Protein AF-A0A8T5NMD6-F1 (afdb_monomer_lite)

Radius of gyration: 15.09 Å; chains: 1; bounding box: 34×35×38 Å

pLDDT: mean 88.77, std 10.48, range [49.81, 98.25]

Structure (mmCIF, N/CA/C/O backbone):
data_AF-A0A8T5NMD6-F1
#
_entry.id   AF-A0A8T5NMD6-F1
#
loop_
_atom_site.group_PDB
_atom_site.id
_atom_site.type_symbol
_atom_site.label_atom_id
_atom_site.label_alt_id
_atom_site.label_comp_id
_atom_site.label_asym_id
_atom_site.label_entity_id
_atom_site.label_seq_id
_atom_site.pdbx_PDB_ins_code
_atom_site.Cartn_x
_atom_site.Cartn_y
_atom_site.Cartn_z
_atom_site.occupancy
_atom_site.B_iso_or_equiv
_atom_site.auth_seq_id
_atom_site.auth_comp_id
_atom_site.auth_asym_id
_atom_site.auth_atom_id
_atom_site.pdbx_PDB_model_num
ATOM 1 N N . MET A 1 1 ? -8.397 -1.470 18.461 1.00 87.75 1 MET A N 1
ATOM 2 C CA . MET A 1 1 ? -7.948 -0.294 17.699 1.00 87.75 1 MET A CA 1
ATOM 3 C C . MET A 1 1 ? -8.667 -0.255 16.363 1.00 87.75 1 MET A C 1
ATOM 5 O O . MET A 1 1 ? -8.561 -1.197 15.579 1.00 87.75 1 MET A O 1
ATOM 9 N N . LYS A 1 2 ? -9.424 0.808 16.130 1.00 90.19 2 LYS A N 1
ATOM 10 C CA . LYS A 1 2 ? -10.165 1.094 14.914 1.00 90.19 2 LYS A CA 1
ATOM 11 C C . LYS A 1 2 ? -9.538 2.310 14.249 1.00 90.19 2 LYS A C 1
ATOM 13 O O . LYS A 1 2 ? -9.517 3.383 14.838 1.00 90.19 2 LYS A O 1
ATOM 18 N N . ILE A 1 3 ? -9.027 2.136 13.037 1.00 91.00 3 ILE A N 1
ATOM 19 C CA . ILE A 1 3 ? -8.327 3.182 12.291 1.00 91.00 3 ILE A CA 1
ATOM 20 C C . ILE A 1 3 ? -9.140 3.554 11.064 1.00 91.00 3 ILE A C 1
ATOM 22 O O . ILE A 1 3 ? -9.528 2.681 10.287 1.00 91.00 3 ILE A O 1
ATOM 26 N N . LYS A 1 4 ? -9.366 4.850 10.844 1.00 91.06 4 LYS A N 1
ATOM 27 C CA . LYS A 1 4 ? -9.877 5.323 9.561 1.00 91.06 4 LYS A CA 1
ATOM 28 C C . LYS A 1 4 ? -8.719 5.612 8.618 1.00 91.06 4 LYS A C 1
ATOM 30 O O . LYS A 1 4 ? -7.914 6.495 8.887 1.00 91.06 4 LYS A O 1
ATOM 35 N N . LEU A 1 5 ? -8.677 4.892 7.500 1.00 91.06 5 LEU A N 1
ATOM 36 C CA . LEU A 1 5 ? -7.735 5.166 6.424 1.00 91.06 5 LEU A CA 1
ATOM 37 C C . LEU A 1 5 ? -8.366 6.088 5.376 1.00 91.06 5 LEU A C 1
ATOM 39 O O . LEU A 1 5 ? -9.483 5.844 4.900 1.00 91.06 5 LEU A O 1
ATOM 43 N N . ILE A 1 6 ? -7.632 7.130 5.016 1.00 88.44 6 ILE A N 1
ATOM 44 C CA . ILE A 1 6 ? -7.958 8.080 3.961 1.00 88.44 6 ILE A CA 1
ATOM 45 C C . ILE A 1 6 ? -6.794 8.073 2.965 1.00 88.44 6 ILE A C 1
ATOM 47 O O . ILE A 1 6 ? -5.637 8.081 3.375 1.00 88.44 6 ILE A O 1
ATOM 51 N N . VAL A 1 7 ? -7.092 7.990 1.671 1.00 88.62 7 VAL A N 1
ATOM 52 C CA . VAL A 1 7 ? -6.093 7.748 0.620 1.00 88.62 7 VAL A CA 1
ATOM 53 C C . VAL A 1 7 ? -6.251 8.751 -0.510 1.00 88.62 7 VAL A C 1
ATOM 55 O O . VAL A 1 7 ? -7.371 9.067 -0.902 1.00 88.62 7 VAL A O 1
ATOM 58 N N . GLU A 1 8 ? -5.133 9.232 -1.036 1.00 84.25 8 GLU A N 1
ATOM 59 C CA . GLU A 1 8 ? -5.109 10.163 -2.166 1.00 84.25 8 GLU A CA 1
ATOM 60 C C . GLU A 1 8 ? -5.523 9.514 -3.489 1.00 84.25 8 GLU A C 1
ATOM 62 O O . GLU A 1 8 ? -6.216 10.133 -4.283 1.00 84.25 8 GLU A O 1
ATOM 67 N N . ASP A 1 9 ? -5.134 8.258 -3.732 1.00 81.88 9 ASP A N 1
ATOM 68 C CA . ASP A 1 9 ? -5.386 7.610 -5.019 1.00 81.88 9 ASP A CA 1
ATOM 69 C C . ASP A 1 9 ? -6.767 6.944 -5.090 1.00 81.88 9 ASP A C 1
ATOM 71 O O . ASP A 1 9 ? -7.152 6.182 -4.194 1.00 81.88 9 ASP A O 1
ATOM 75 N N . LEU A 1 10 ? -7.496 7.164 -6.191 1.00 81.44 10 LEU A N 1
ATOM 76 C CA . LEU A 1 10 ? -8.812 6.568 -6.458 1.00 81.44 10 LEU A CA 1
ATOM 77 C C . LEU A 1 10 ? -8.816 5.041 -6.303 1.00 81.44 10 LEU A C 1
ATOM 79 O O . LEU A 1 10 ? -9.747 4.476 -5.723 1.00 81.44 10 LEU A O 1
ATOM 83 N N . TYR A 1 11 ? -7.770 4.372 -6.789 1.00 86.56 11 TYR A N 1
ATOM 84 C CA . TYR A 1 11 ? -7.625 2.917 -6.696 1.00 86.56 11 TYR A CA 1
ATOM 85 C C . TYR A 1 11 ? -6.861 2.479 -5.441 1.00 86.56 11 TYR A C 1
ATOM 87 O O . TYR A 1 11 ? -6.744 1.281 -5.172 1.00 86.56 11 TYR A O 1
ATOM 95 N N . GLY A 1 12 ? -6.397 3.438 -4.635 1.00 87.50 12 GLY A N 1
ATOM 96 C CA . GLY A 1 12 ? -5.745 3.191 -3.356 1.00 87.50 12 GLY A CA 1
ATOM 97 C C . GLY A 1 12 ? -6.666 2.468 -2.378 1.00 87.50 12 GLY A C 1
ATOM 98 O O . GLY A 1 12 ? -6.216 1.597 -1.644 1.00 87.50 12 GLY A O 1
ATOM 99 N N . GLY A 1 13 ? -7.972 2.750 -2.391 1.00 90.75 13 GLY A N 1
ATOM 100 C CA . GLY A 1 13 ? -8.909 2.138 -1.446 1.00 90.75 13 GLY A CA 1
ATOM 101 C C . GLY A 1 13 ? -8.903 0.603 -1.488 1.00 90.75 13 GLY A C 1
ATOM 102 O O . GLY A 1 13 ? -8.589 -0.019 -0.472 1.00 90.75 13 GLY A O 1
ATOM 103 N N . PRO A 1 14 ? -9.212 -0.019 -2.640 1.00 92.62 14 PRO A N 1
ATOM 104 C CA . PRO A 1 14 ? -9.104 -1.467 -2.805 1.00 92.62 14 PRO A CA 1
ATOM 105 C C . PRO A 1 14 ? -7.683 -2.000 -2.575 1.00 92.62 14 PRO A C 1
ATOM 107 O O . PRO A 1 14 ? -7.523 -3.004 -1.893 1.00 92.62 14 PRO A O 1
ATOM 110 N N . PHE A 1 15 ? -6.651 -1.298 -3.056 1.00 95.56 15 PHE A N 1
ATOM 111 C CA . PHE A 1 15 ? -5.256 -1.690 -2.835 1.00 95.56 15 PHE A CA 1
ATOM 112 C C . PHE A 1 15 ? -4.906 -1.815 -1.347 1.00 95.56 15 PHE A C 1
ATOM 114 O O . PHE A 1 15 ? -4.373 -2.834 -0.914 1.00 95.56 15 PHE A O 1
ATOM 121 N N . PHE A 1 16 ? -5.248 -0.813 -0.537 1.00 95.31 16 PHE A N 1
ATOM 122 C CA . PHE A 1 16 ? -4.931 -0.824 0.887 1.00 95.31 16 PHE A CA 1
ATOM 123 C C . PHE A 1 16 ? -5.735 -1.857 1.676 1.00 95.31 16 PHE A C 1
ATOM 125 O O . PHE A 1 16 ? -5.219 -2.351 2.674 1.00 95.31 16 PHE A O 1
ATOM 132 N N . ILE A 1 17 ? -6.947 -2.224 1.241 1.00 94.31 17 ILE A N 1
ATOM 133 C CA . ILE A 1 17 ? -7.695 -3.337 1.853 1.00 94.31 17 ILE A CA 1
ATOM 134 C C . ILE A 1 17 ? -6.857 -4.619 1.790 1.00 94.31 17 ILE A C 1
ATOM 136 O O . ILE A 1 17 ? -6.620 -5.246 2.825 1.00 94.31 17 ILE A O 1
ATOM 140 N N . ASP A 1 18 ? -6.346 -4.948 0.605 1.00 95.81 18 ASP A N 1
ATOM 141 C CA . ASP A 1 18 ? -5.551 -6.155 0.386 1.00 95.81 18 ASP A CA 1
ATOM 142 C C . ASP A 1 18 ? -4.193 -6.071 1.100 1.00 95.81 18 ASP A C 1
ATOM 144 O O . ASP A 1 18 ? -3.770 -7.028 1.750 1.00 95.81 18 ASP A O 1
ATOM 148 N N . VAL A 1 19 ? -3.526 -4.908 1.073 1.00 96.69 19 VAL A N 1
ATOM 149 C CA . VAL A 1 19 ? -2.266 -4.702 1.811 1.00 96.69 19 VAL A CA 1
ATOM 150 C C . VAL A 1 19 ? -2.461 -4.903 3.313 1.00 96.69 19 VAL A C 1
ATOM 152 O O . VAL A 1 19 ? -1.679 -5.619 3.935 1.00 96.69 19 VAL A O 1
ATOM 155 N N . ILE A 1 20 ? -3.498 -4.310 3.910 1.00 95.75 20 ILE A N 1
ATOM 156 C CA . ILE A 1 20 ? -3.779 -4.441 5.347 1.00 95.75 20 ILE A CA 1
ATOM 157 C C . ILE A 1 20 ? -4.078 -5.893 5.707 1.00 95.75 20 ILE A C 1
ATOM 159 O O . ILE A 1 20 ? -3.594 -6.372 6.733 1.00 95.75 20 ILE A O 1
ATOM 163 N N . GLN A 1 21 ? -4.855 -6.597 4.882 1.00 95.75 21 GLN A N 1
ATOM 164 C CA . GLN A 1 21 ? -5.140 -8.007 5.121 1.00 95.75 21 GLN A CA 1
ATOM 165 C C . GLN A 1 21 ? -3.845 -8.826 5.115 1.00 95.75 21 GLN A C 1
ATOM 167 O O . GLN A 1 21 ? -3.555 -9.522 6.087 1.00 95.75 21 GLN A O 1
ATOM 172 N N . ARG A 1 22 ? -2.990 -8.630 4.106 1.00 97.25 22 ARG A N 1
ATOM 173 C CA . ARG A 1 22 ? -1.680 -9.288 4.039 1.00 97.25 22 ARG A CA 1
ATOM 174 C C . ARG A 1 22 ? -0.775 -8.939 5.225 1.00 97.25 22 ARG A C 1
ATOM 176 O O . ARG A 1 22 ? -0.057 -9.809 5.708 1.00 97.25 22 ARG A O 1
ATOM 183 N N . LEU A 1 23 ? -0.795 -7.697 5.718 1.00 96.94 23 LEU A N 1
ATOM 184 C CA . LEU A 1 23 ? -0.034 -7.297 6.911 1.00 96.94 23 LEU A CA 1
ATOM 185 C C . LEU A 1 23 ? -0.500 -8.047 8.168 1.00 96.94 23 LEU A C 1
ATOM 187 O O . LEU A 1 23 ? 0.333 -8.457 8.978 1.00 96.94 23 LEU A O 1
ATOM 191 N N . LYS A 1 24 ? -1.815 -8.245 8.334 1.00 95.56 24 LYS A N 1
ATOM 192 C CA . LYS A 1 24 ? -2.379 -9.034 9.443 1.00 95.56 24 LYS A CA 1
ATOM 193 C C . LYS A 1 24 ? -1.976 -10.500 9.345 1.00 95.56 24 LYS A C 1
ATOM 195 O O . LYS A 1 24 ? -1.574 -11.088 10.350 1.00 95.56 24 LYS A O 1
ATOM 200 N N . ASP A 1 25 ? -2.056 -11.066 8.145 1.00 96.31 25 ASP A N 1
ATOM 201 C CA . ASP A 1 25 ? -1.713 -12.467 7.887 1.00 96.31 25 ASP A CA 1
ATOM 202 C C . ASP A 1 25 ? -0.219 -12.723 8.137 1.00 96.31 25 ASP A C 1
ATOM 204 O O . ASP A 1 25 ? 0.156 -13.734 8.730 1.00 96.31 25 ASP A O 1
ATOM 208 N N . ALA A 1 26 ? 0.632 -11.754 7.786 1.00 95.81 26 ALA A N 1
ATOM 209 C CA . ALA A 1 26 ? 2.067 -11.770 8.061 1.00 95.81 26 ALA A CA 1
ATOM 210 C C . ALA A 1 26 ? 2.436 -11.461 9.529 1.00 95.81 26 ALA A C 1
ATOM 212 O O . ALA A 1 26 ? 3.618 -11.447 9.862 1.00 95.81 26 ALA A O 1
ATOM 213 N N . ASN A 1 27 ? 1.460 -11.215 10.414 1.00 95.69 27 ASN A N 1
ATOM 214 C CA . ASN A 1 27 ? 1.662 -10.770 11.803 1.00 95.69 27 ASN A CA 1
ATOM 215 C C . ASN A 1 27 ? 2.501 -9.481 11.936 1.00 95.69 27 ASN A C 1
ATOM 217 O O . ASN A 1 27 ? 3.133 -9.261 12.967 1.00 95.69 27 ASN A O 1
ATOM 221 N N . LEU A 1 28 ? 2.509 -8.621 10.913 1.00 95.56 28 LEU A N 1
ATOM 222 C CA . LEU A 1 28 ? 3.227 -7.339 10.939 1.00 95.56 28 LEU A CA 1
ATOM 223 C C . LEU A 1 28 ? 2.417 -6.228 11.621 1.00 95.56 28 LEU A C 1
ATOM 225 O O . LEU A 1 28 ? 2.968 -5.201 12.006 1.00 95.56 28 LEU A O 1
ATOM 229 N N . VAL A 1 29 ? 1.109 -6.433 11.777 1.00 95.00 29 VAL A N 1
ATOM 230 C CA . VAL A 1 29 ? 0.199 -5.557 12.525 1.00 95.00 29 VAL A CA 1
ATOM 231 C C . VAL A 1 29 ? -0.746 -6.394 13.384 1.00 95.00 29 VAL A C 1
ATOM 233 O O . VAL A 1 29 ? -0.894 -7.602 13.189 1.00 95.00 29 VAL A O 1
ATOM 236 N N . ASN A 1 30 ? -1.435 -5.751 14.328 1.00 92.06 30 ASN A N 1
ATOM 237 C CA . ASN A 1 30 ? -2.429 -6.417 15.165 1.00 92.06 30 ASN A CA 1
ATOM 238 C C . ASN A 1 30 ? -3.569 -7.014 14.308 1.00 92.06 30 ASN A C 1
ATOM 240 O O . ASN A 1 30 ? -4.230 -6.298 13.556 1.00 92.06 30 ASN A O 1
ATOM 244 N N . LYS A 1 31 ? -3.852 -8.315 14.449 1.00 92.19 31 LYS A N 1
ATOM 245 C CA . LYS A 1 31 ? -4.925 -9.004 13.700 1.00 92.19 31 LYS A CA 1
ATOM 246 C C . LYS A 1 31 ? -6.314 -8.419 13.955 1.00 92.19 31 LYS A C 1
ATOM 248 O O . LYS A 1 31 ? -7.137 -8.360 13.042 1.00 92.19 31 LYS A O 1
ATOM 253 N N . ASN A 1 32 ? -6.538 -7.916 15.167 1.00 90.94 32 ASN A N 1
ATOM 254 C CA . ASN A 1 32 ? -7.792 -7.301 15.600 1.00 90.94 32 ASN A CA 1
ATOM 255 C C . ASN A 1 32 ? -7.905 -5.828 15.171 1.00 90.94 32 ASN A C 1
ATOM 257 O O . ASN A 1 32 ? -8.822 -5.128 15.601 1.00 90.94 32 ASN A O 1
ATOM 261 N N . LEU A 1 33 ? -6.972 -5.327 14.354 1.00 90.75 33 LEU A N 1
ATOM 262 C CA . LEU A 1 33 ? -7.038 -3.986 13.790 1.00 90.75 33 LEU A CA 1
ATOM 263 C C . LEU A 1 33 ? -8.278 -3.849 12.903 1.00 90.75 33 LEU A C 1
ATOM 265 O O . LEU A 1 33 ? -8.439 -4.575 11.921 1.00 90.75 33 LEU A O 1
ATOM 269 N N . ILE A 1 34 ? -9.149 -2.897 13.216 1.00 89.06 34 ILE A N 1
ATOM 270 C CA . ILE A 1 34 ? -10.354 -2.648 12.425 1.00 89.06 34 ILE A CA 1
ATOM 271 C C . ILE A 1 34 ? -10.076 -1.458 11.517 1.00 89.06 34 ILE A C 1
ATOM 273 O O . ILE A 1 34 ? -9.940 -0.338 11.998 1.00 89.06 34 ILE A O 1
ATOM 277 N N . ILE A 1 35 ? -10.019 -1.689 10.207 1.00 88.00 35 ILE A N 1
ATOM 278 C CA . ILE A 1 35 ? -9.911 -0.617 9.213 1.00 88.00 35 ILE A CA 1
ATOM 279 C C . ILE A 1 35 ? -11.169 -0.661 8.352 1.00 88.00 35 ILE A C 1
ATOM 281 O O . ILE A 1 35 ? -11.268 -1.506 7.461 1.00 88.00 35 ILE A O 1
ATOM 285 N N . PRO A 1 36 ? -12.169 0.199 8.628 1.00 85.25 36 PRO A N 1
ATOM 286 C CA . PRO A 1 36 ? -13.312 0.355 7.743 1.00 85.25 36 PRO A CA 1
ATOM 287 C C . PRO A 1 36 ? -12.838 0.752 6.344 1.00 85.25 36 PRO A C 1
ATOM 289 O O . PRO A 1 36 ? -11.780 1.369 6.215 1.00 85.25 36 PRO A O 1
ATOM 292 N N . LYS A 1 37 ? -13.651 0.470 5.316 1.00 85.12 37 LYS A N 1
ATOM 293 C CA . LYS A 1 37 ? -13.330 0.763 3.909 1.00 85.12 37 LYS A CA 1
ATOM 294 C C . LYS A 1 37 ? -12.609 2.121 3.767 1.00 85.12 37 LYS A C 1
ATOM 296 O O . LYS A 1 37 ? -13.177 3.144 4.204 1.00 85.12 37 LYS A O 1
ATOM 301 N N . PRO A 1 38 ? -11.379 2.142 3.211 1.00 86.31 38 PRO A N 1
ATOM 302 C CA . PRO A 1 38 ? -10.633 3.379 3.048 1.00 86.31 38 PRO A CA 1
ATOM 303 C C . PRO A 1 38 ? -11.421 4.374 2.199 1.00 86.31 38 PRO A C 1
ATOM 305 O O . PRO A 1 38 ? -12.173 3.981 1.302 1.00 86.31 38 PRO A O 1
ATOM 308 N N . LYS A 1 39 ? -11.291 5.663 2.513 1.00 83.69 39 LYS A N 1
ATOM 309 C CA . LYS A 1 39 ? -11.994 6.732 1.796 1.00 83.69 39 LYS A CA 1
ATOM 310 C C . LYS A 1 39 ? -11.011 7.482 0.906 1.00 83.69 39 LYS A C 1
ATOM 312 O O . LYS A 1 39 ? -9.949 7.869 1.373 1.00 83.69 39 LYS A O 1
ATOM 317 N N . HIS A 1 40 ? -11.379 7.683 -0.352 1.00 82.12 40 HIS A N 1
ATOM 318 C CA . HIS A 1 40 ? -10.632 8.550 -1.256 1.00 82.12 40 HIS A CA 1
ATOM 319 C C . HIS A 1 40 ? -10.729 10.010 -0.796 1.00 82.12 40 HIS A C 1
ATOM 321 O O . HIS A 1 40 ? -11.815 10.449 -0.394 1.00 82.12 40 HIS A O 1
ATOM 327 N N . LEU A 1 41 ? -9.622 10.747 -0.856 1.00 76.12 41 LEU A N 1
ATOM 328 C CA . LEU A 1 41 ? -9.600 12.185 -0.604 1.00 76.12 41 LEU A CA 1
ATOM 329 C C . LEU A 1 41 ? -10.408 12.917 -1.685 1.00 76.12 41 LEU A C 1
ATOM 331 O O . LEU A 1 41 ? -10.243 12.636 -2.869 1.00 76.12 41 LEU A O 1
ATOM 335 N N . PRO A 1 42 ? -11.317 13.836 -1.327 1.00 67.31 42 PRO A N 1
ATOM 336 C CA . PRO A 1 42 ? -11.970 14.666 -2.331 1.00 67.31 42 PRO A CA 1
ATOM 337 C C . PRO A 1 42 ? -10.921 15.522 -3.062 1.00 67.31 42 PRO A C 1
ATOM 339 O O . PRO A 1 42 ? -10.031 16.078 -2.424 1.00 67.31 42 PRO A O 1
ATOM 342 N N . ALA A 1 43 ? -11.029 15.599 -4.392 1.00 60.16 43 ALA A N 1
ATOM 343 C CA . ALA A 1 43 ? -10.215 16.487 -5.215 1.00 60.16 43 ALA A CA 1
ATOM 344 C C . ALA A 1 43 ? -10.602 17.938 -4.883 1.00 60.16 43 ALA A C 1
ATOM 346 O O . ALA A 1 43 ? -11.704 18.366 -5.215 1.00 60.16 43 ALA A O 1
ATOM 347 N N . ASP A 1 44 ? -9.711 18.623 -4.174 1.00 49.81 44 ASP A N 1
ATOM 348 C CA . ASP A 1 44 ? -9.746 20.032 -3.776 1.00 49.81 44 ASP A CA 1
ATOM 349 C C . ASP A 1 44 ? -10.843 20.488 -2.769 1.00 49.81 44 ASP A C 1
ATOM 351 O O . ASP A 1 44 ? -12.042 20.254 -2.922 1.00 49.81 44 ASP A O 1
ATOM 355 N N . CYS A 1 45 ? -10.364 21.222 -1.748 1.00 53.66 45 CYS A N 1
ATOM 356 C CA . CYS A 1 45 ? -11.034 22.028 -0.703 1.00 53.66 45 CYS A CA 1
ATOM 357 C C . CYS A 1 45 ? -11.310 21.419 0.700 1.00 53.66 45 CYS A C 1
ATOM 359 O O . CYS A 1 45 ? -12.079 20.473 0.888 1.00 53.66 45 CYS A O 1
ATOM 361 N N . ASN A 1 46 ? -10.725 22.105 1.702 1.00 58.50 46 ASN A N 1
ATOM 362 C CA . ASN A 1 46 ? -10.682 21.829 3.150 1.00 58.50 46 ASN A CA 1
ATOM 363 C C . ASN A 1 46 ? -12.038 21.565 3.820 1.00 58.50 46 ASN A C 1
ATOM 365 O O . ASN A 1 46 ? -12.104 20.691 4.673 1.00 58.50 46 ASN A O 1
ATOM 369 N N . GLN A 1 47 ? -13.128 22.225 3.412 1.00 58.00 47 GLN A N 1
ATOM 370 C CA . GLN A 1 47 ? -14.413 22.095 4.122 1.00 58.00 47 GLN A CA 1
ATOM 371 C C . GLN A 1 47 ? -14.950 20.660 4.142 1.00 58.00 47 GLN A C 1
ATOM 373 O O . GLN A 1 47 ? -15.432 20.190 5.167 1.00 58.00 47 GLN A O 1
ATOM 378 N N . LYS A 1 48 ? -14.809 19.916 3.036 1.00 65.06 48 LYS A N 1
ATOM 379 C CA . LYS A 1 48 ? -15.220 18.505 3.008 1.00 65.06 48 LYS A CA 1
ATOM 380 C C . LYS A 1 48 ? -14.312 17.626 3.851 1.00 65.06 48 LYS A C 1
ATOM 382 O O . LYS A 1 48 ? -14.773 16.596 4.331 1.00 65.06 48 LYS A O 1
ATOM 387 N N . LEU A 1 49 ? -13.031 17.970 3.983 1.00 69.88 49 LEU A N 1
ATOM 388 C CA . LEU A 1 49 ? -12.135 17.224 4.856 1.00 69.88 49 LEU A CA 1
ATOM 389 C C . LEU A 1 49 ? -12.508 17.481 6.316 1.00 69.88 49 LEU A C 1
ATOM 391 O O . LEU A 1 49 ? -12.653 16.509 7.044 1.00 69.88 49 LEU A O 1
ATOM 395 N N . ASP A 1 50 ? -12.768 18.731 6.695 1.00 70.19 50 ASP A N 1
ATOM 396 C CA . ASP A 1 50 ? -13.193 19.111 8.046 1.00 70.19 50 ASP A CA 1
ATOM 397 C C . ASP A 1 50 ? -14.499 18.402 8.443 1.00 70.19 50 ASP A C 1
ATOM 399 O O . ASP A 1 50 ? -14.533 17.709 9.455 1.00 70.19 50 ASP A O 1
ATOM 403 N N . GLU A 1 51 ? -15.528 18.422 7.587 1.00 69.94 51 GLU A N 1
ATOM 404 C CA . GLU A 1 51 ? -16.784 17.680 7.813 1.00 69.94 51 GLU A CA 1
ATOM 405 C C . GLU A 1 51 ? -16.564 16.161 7.938 1.00 69.94 51 GLU A C 1
ATOM 407 O O . GLU A 1 51 ? -17.197 15.466 8.741 1.00 69.94 51 GLU A O 1
ATOM 412 N N . ILE A 1 52 ? -15.670 15.608 7.110 1.00 69.81 52 ILE A N 1
ATOM 413 C CA . ILE A 1 52 ? -15.314 14.189 7.151 1.00 69.81 52 ILE A CA 1
ATOM 414 C C . ILE A 1 52 ? -14.625 13.869 8.478 1.00 69.81 52 ILE A C 1
ATOM 416 O O . ILE A 1 52 ? -14.983 12.869 9.104 1.00 69.81 52 ILE A O 1
ATOM 420 N N . LEU A 1 53 ? -13.663 14.693 8.892 1.00 73.56 53 LEU A N 1
ATOM 421 C CA . LEU A 1 53 ? -12.913 14.535 10.130 1.00 73.56 53 LEU A CA 1
ATOM 422 C C . LEU A 1 53 ? -13.849 14.641 11.337 1.00 73.56 53 LEU A C 1
ATOM 424 O O . LEU A 1 53 ? -13.875 13.699 12.122 1.00 73.56 53 LEU A O 1
ATOM 428 N N . GLU A 1 54 ? -14.705 15.664 11.416 1.00 72.06 54 GLU A N 1
ATOM 429 C CA . GLU A 1 54 ? -15.699 15.827 12.490 1.00 72.06 54 GLU A CA 1
ATOM 430 C C . GLU A 1 54 ? -16.640 14.618 12.614 1.00 72.06 54 GLU A C 1
ATOM 432 O O . GLU A 1 54 ? -16.902 14.121 13.713 1.00 72.06 54 GLU A O 1
ATOM 437 N N . TYR A 1 55 ? -17.123 14.073 11.491 1.00 71.88 55 TYR A N 1
ATOM 438 C CA . TYR A 1 55 ? -17.980 12.882 11.513 1.00 71.88 55 TYR A CA 1
ATOM 439 C C . TYR A 1 55 ? -17.242 11.611 11.974 1.00 71.88 55 TYR A C 1
ATOM 441 O O . TYR A 1 55 ? -17.861 10.680 12.510 1.00 71.88 55 TYR A O 1
ATOM 449 N N . ILE A 1 56 ? -15.936 11.523 11.705 1.00 73.50 56 ILE A N 1
ATOM 450 C CA . ILE A 1 56 ? -15.106 10.352 12.004 1.00 73.50 56 ILE A CA 1
ATOM 451 C C . ILE A 1 56 ? -14.565 10.388 13.436 1.00 73.50 56 ILE A C 1
ATOM 453 O O . ILE A 1 56 ? -14.450 9.312 14.027 1.00 73.50 56 ILE A O 1
ATOM 457 N N . ASP A 1 57 ? -14.261 11.571 13.972 1.00 66.56 57 ASP A N 1
ATOM 458 C CA . ASP A 1 57 ? -13.449 11.772 15.181 1.00 66.56 57 ASP A CA 1
ATOM 459 C C . ASP A 1 57 ? -13.973 10.974 16.387 1.00 66.56 57 ASP A C 1
ATOM 461 O O . ASP A 1 57 ? -13.237 10.252 17.049 1.00 66.56 57 ASP A O 1
ATOM 465 N N . ASN A 1 58 ? -15.294 10.927 16.572 1.00 71.00 58 ASN A N 1
ATOM 466 C CA . ASN A 1 58 ? -15.920 10.196 17.684 1.00 71.00 58 ASN A CA 1
ATOM 467 C C . ASN A 1 58 ? -16.156 8.690 17.431 1.00 71.00 58 ASN A C 1
ATOM 469 O O . ASN A 1 58 ? -16.846 8.026 18.205 1.00 71.00 58 ASN A O 1
ATOM 473 N N . LYS A 1 59 ? -15.671 8.128 16.315 1.00 82.25 59 LYS A N 1
ATOM 474 C CA . LYS A 1 59 ? -15.997 6.752 15.878 1.00 82.25 59 LYS A CA 1
ATOM 475 C C . LYS A 1 59 ? -14.785 5.852 15.675 1.00 82.25 59 LYS A C 1
ATOM 477 O O . LYS A 1 59 ? -14.987 4.667 15.356 1.00 82.25 59 LYS A O 1
ATOM 482 N N . VAL A 1 60 ? -13.571 6.385 15.784 1.00 87.81 60 VAL A N 1
ATOM 483 C CA . VAL A 1 60 ? -12.305 5.679 15.546 1.00 87.81 60 VAL A CA 1
ATOM 484 C C . VAL A 1 60 ? -11.245 6.132 16.546 1.00 87.81 60 VAL A C 1
ATOM 486 O O . VAL A 1 60 ? -11.328 7.228 17.073 1.00 87.81 60 VAL A O 1
ATOM 489 N N . ASP A 1 61 ? -10.236 5.296 16.775 1.00 88.94 61 ASP A N 1
ATOM 490 C CA . ASP A 1 61 ? -9.135 5.603 17.696 1.00 88.94 61 ASP A CA 1
ATOM 491 C C . ASP A 1 61 ? -8.023 6.427 17.019 1.00 88.94 61 ASP A C 1
ATOM 493 O O . ASP A 1 61 ? -7.210 7.061 17.685 1.00 88.94 61 ASP A O 1
ATOM 497 N N . ARG A 1 62 ? -7.925 6.360 15.681 1.00 87.94 62 ARG A N 1
ATOM 498 C CA . ARG A 1 62 ? -6.873 7.023 14.893 1.00 87.94 62 ARG A CA 1
ATOM 499 C C . ARG A 1 62 ? -7.344 7.272 13.459 1.00 87.94 62 ARG A C 1
ATOM 501 O O . ARG A 1 62 ? -8.007 6.419 12.859 1.00 87.94 62 ARG A O 1
ATOM 508 N N . ILE A 1 63 ? -6.944 8.401 12.883 1.00 87.94 63 ILE A N 1
ATOM 509 C CA . ILE A 1 63 ? -7.103 8.704 11.456 1.00 87.94 63 ILE A CA 1
ATOM 510 C C . ILE A 1 63 ? -5.716 8.680 10.813 1.00 87.94 63 ILE A C 1
ATOM 512 O O . ILE A 1 63 ? -4.788 9.309 11.312 1.00 87.94 63 ILE A O 1
ATOM 516 N N . ILE A 1 64 ? -5.570 7.939 9.716 1.00 89.94 64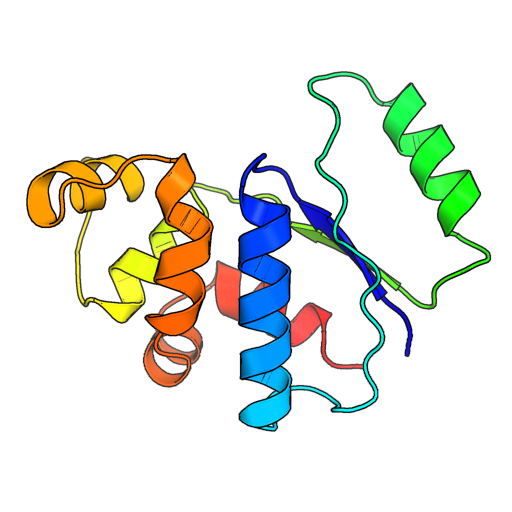 ILE A N 1
ATOM 517 C CA . ILE A 1 64 ? -4.352 7.916 8.903 1.00 89.94 64 ILE A CA 1
ATOM 518 C C . ILE A 1 64 ? -4.708 8.442 7.520 1.00 89.94 64 ILE A C 1
ATOM 520 O O . ILE A 1 64 ? -5.582 7.888 6.849 1.00 89.94 64 ILE A O 1
ATOM 524 N N . ILE A 1 65 ? -4.006 9.486 7.090 1.00 87.62 65 ILE A N 1
ATOM 525 C CA . ILE A 1 65 ? -4.098 10.035 5.740 1.00 87.62 65 ILE A CA 1
ATOM 526 C C . ILE A 1 65 ? -2.824 9.634 4.995 1.00 87.62 65 ILE A C 1
ATOM 528 O O . ILE A 1 65 ? -1.720 9.960 5.428 1.00 87.62 65 ILE A O 1
ATOM 532 N N . VAL A 1 66 ? -2.974 8.895 3.897 1.00 87.81 66 VAL A N 1
ATOM 533 C CA . VAL A 1 66 ? -1.860 8.470 3.046 1.00 87.81 66 VAL A CA 1
ATOM 534 C C . VAL A 1 66 ? -1.767 9.408 1.854 1.00 87.81 66 VAL A C 1
ATOM 536 O O . VAL A 1 66 ? -2.597 9.343 0.945 1.00 87.81 66 VAL A O 1
ATOM 539 N N . LEU A 1 67 ? -0.736 10.248 1.889 1.00 84.38 67 LEU A N 1
ATOM 540 C CA . LEU A 1 67 ? -0.299 11.118 0.802 1.00 84.38 67 LEU A CA 1
ATOM 541 C C . LEU A 1 67 ? 1.041 10.585 0.297 1.00 84.38 67 LEU A C 1
ATOM 543 O O . LEU A 1 67 ? 1.954 10.360 1.099 1.00 84.38 67 LEU A O 1
ATOM 547 N N . ALA A 1 68 ? 1.152 10.329 -1.003 1.00 81.81 68 ALA A N 1
ATOM 548 C CA . ALA A 1 68 ? 2.384 9.803 -1.578 1.00 81.81 68 ALA A CA 1
ATOM 549 C C . ALA A 1 68 ? 3.225 10.957 -2.136 1.00 81.81 68 ALA A C 1
ATOM 551 O O . ALA A 1 68 ? 2.755 11.712 -2.973 1.00 81.81 68 ALA A O 1
ATOM 552 N N . GLU A 1 69 ? 4.486 11.080 -1.708 1.00 74.31 69 GLU A N 1
ATOM 553 C CA . GLU A 1 69 ? 5.399 12.116 -2.231 1.00 74.31 69 GLU A CA 1
ATOM 554 C C . GLU A 1 69 ? 5.647 11.961 -3.742 1.00 74.31 69 GLU A C 1
ATOM 556 O O . GLU A 1 69 ? 5.784 12.947 -4.460 1.00 74.31 69 GLU A O 1
ATOM 561 N N . TYR A 1 70 ? 5.676 10.713 -4.218 1.00 78.00 70 TYR A N 1
ATOM 562 C CA . TYR A 1 70 ? 5.764 10.381 -5.637 1.00 78.00 70 TYR A CA 1
ATOM 563 C C . TYR A 1 70 ? 4.469 9.717 -6.095 1.00 78.00 70 TYR A C 1
ATOM 565 O O . TYR A 1 70 ? 3.600 10.370 -6.656 1.00 78.00 70 TYR A O 1
ATOM 573 N N . GLU A 1 71 ? 4.357 8.410 -5.861 1.00 91.50 71 GLU A N 1
ATOM 574 C CA . GLU A 1 71 ? 3.236 7.560 -6.251 1.00 91.50 71 GLU A CA 1
ATOM 575 C C . GLU A 1 71 ? 3.270 6.296 -5.382 1.00 91.50 71 GLU A C 1
ATOM 577 O O . GLU A 1 71 ? 4.350 5.822 -5.012 1.00 91.50 71 GLU A O 1
ATOM 582 N N . ILE A 1 72 ? 2.113 5.707 -5.076 1.00 93.69 72 ILE A N 1
ATOM 583 C CA . ILE A 1 72 ? 2.059 4.457 -4.298 1.00 93.69 72 ILE A CA 1
ATOM 584 C C . ILE A 1 72 ? 2.702 3.280 -5.054 1.00 93.69 72 ILE A C 1
ATOM 586 O O . ILE A 1 72 ? 3.208 2.328 -4.457 1.00 93.69 72 ILE A O 1
ATOM 590 N N . GLU A 1 73 ? 2.760 3.387 -6.379 1.00 95.75 73 GLU A N 1
ATOM 591 C CA . GLU A 1 73 ? 3.451 2.506 -7.310 1.00 95.75 73 GLU A CA 1
ATOM 592 C C . GLU A 1 73 ? 4.943 2.324 -6.982 1.00 95.75 73 GLU A C 1
ATOM 594 O O . GLU A 1 73 ? 5.515 1.292 -7.344 1.00 95.75 73 GLU A O 1
ATOM 599 N N . GLU A 1 74 ? 5.567 3.247 -6.234 1.00 95.38 74 GLU A N 1
ATOM 600 C CA . GLU A 1 74 ? 6.907 3.058 -5.658 1.00 95.38 74 GLU A CA 1
ATOM 601 C C . GLU A 1 74 ? 7.013 1.708 -4.932 1.00 95.38 74 GLU A C 1
ATOM 603 O O . GLU A 1 74 ? 7.998 0.985 -5.094 1.00 95.38 74 GLU A O 1
ATOM 608 N N . TRP A 1 75 ? 5.989 1.327 -4.162 1.00 96.31 75 TRP A N 1
ATOM 609 C CA . TRP A 1 75 ? 6.015 0.094 -3.375 1.00 96.31 75 TRP A CA 1
ATOM 610 C C . TRP A 1 75 ? 6.089 -1.140 -4.275 1.00 96.31 75 TRP A C 1
ATOM 612 O O . TRP A 1 75 ? 6.782 -2.120 -3.981 1.00 96.31 75 TRP A O 1
ATOM 622 N N . ILE A 1 76 ? 5.403 -1.082 -5.412 1.00 97.00 76 ILE A N 1
ATOM 623 C CA . ILE A 1 76 ? 5.404 -2.150 -6.406 1.00 97.00 76 ILE A CA 1
ATOM 624 C C . ILE A 1 76 ? 6.783 -2.224 -7.060 1.00 97.00 76 ILE A C 1
ATOM 626 O O . ILE A 1 76 ? 7.365 -3.306 -7.149 1.00 97.00 76 ILE A O 1
ATOM 630 N N . CYS A 1 77 ? 7.334 -1.081 -7.470 1.00 96.81 77 CYS A N 1
ATOM 631 C CA . CYS A 1 77 ? 8.655 -1.022 -8.080 1.00 96.81 77 CYS A CA 1
ATOM 632 C C . CYS A 1 77 ? 9.748 -1.566 -7.152 1.00 96.81 77 CYS A C 1
ATOM 634 O O . CYS A 1 77 ? 10.545 -2.392 -7.593 1.00 96.81 77 CYS A O 1
ATOM 636 N N . ILE A 1 78 ? 9.756 -1.181 -5.871 1.00 97.00 78 ILE A N 1
ATOM 637 C CA . ILE A 1 78 ? 10.726 -1.684 -4.881 1.00 97.00 78 ILE A CA 1
ATOM 638 C C . ILE A 1 78 ? 10.581 -3.192 -4.687 1.00 97.00 78 ILE A C 1
ATOM 640 O O . ILE A 1 78 ? 11.580 -3.908 -4.663 1.00 97.00 78 ILE A O 1
ATOM 644 N N . SER A 1 79 ? 9.348 -3.693 -4.586 1.00 97.88 79 SER A N 1
ATOM 645 C CA . SER A 1 79 ? 9.093 -5.132 -4.438 1.00 97.88 79 SER A CA 1
ATOM 646 C C . SER A 1 79 ? 9.639 -5.938 -5.627 1.00 97.88 79 SER A C 1
ATOM 648 O O . SER A 1 79 ? 10.129 -7.057 -5.457 1.00 97.88 79 SER A O 1
ATOM 650 N N . LYS A 1 80 ? 9.615 -5.334 -6.823 1.00 96.94 80 LYS A N 1
ATOM 651 C CA . LYS A 1 80 ? 10.078 -5.904 -8.097 1.00 96.94 80 LYS A CA 1
ATOM 652 C C . LYS A 1 80 ? 11.524 -5.552 -8.477 1.00 96.94 80 LYS A C 1
ATOM 654 O O . LY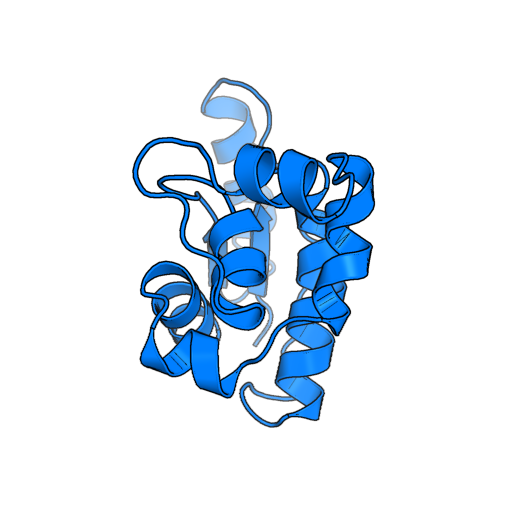S A 1 80 ? 11.914 -5.814 -9.612 1.00 96.94 80 LYS A O 1
ATOM 659 N N . ASP A 1 81 ? 12.294 -4.939 -7.577 1.00 96.31 81 ASP A N 1
ATOM 660 C CA . ASP A 1 81 ? 13.670 -4.470 -7.828 1.00 96.31 81 ASP A CA 1
ATOM 661 C C . ASP A 1 81 ? 13.809 -3.535 -9.050 1.00 96.31 81 ASP A C 1
ATOM 663 O O . ASP A 1 81 ? 14.855 -3.469 -9.703 1.00 96.31 81 ASP A O 1
ATOM 667 N N . LEU A 1 82 ? 12.753 -2.787 -9.371 1.00 95.12 82 LEU A N 1
ATOM 668 C CA . LEU A 1 82 ? 12.762 -1.799 -10.445 1.00 95.12 82 LEU A CA 1
ATOM 669 C C . LEU A 1 82 ? 13.366 -0.484 -9.957 1.00 95.12 82 LEU A C 1
ATOM 671 O O . LEU A 1 82 ? 13.250 -0.112 -8.792 1.00 95.12 82 LEU A O 1
ATOM 675 N N . LYS A 1 83 ? 13.982 0.254 -10.879 1.00 92.62 83 LYS A N 1
ATOM 676 C CA . LYS A 1 83 ? 14.517 1.599 -10.641 1.00 92.62 83 LYS A CA 1
ATOM 677 C C . LYS A 1 83 ? 13.882 2.559 -11.641 1.00 92.62 83 LYS A C 1
ATOM 679 O O . LYS A 1 83 ? 13.835 2.243 -12.823 1.00 92.62 83 LYS A O 1
ATOM 684 N N . TRP A 1 84 ? 13.467 3.736 -11.180 1.00 91.00 84 TRP A N 1
ATOM 685 C CA . TRP A 1 84 ? 12.743 4.735 -11.983 1.00 91.00 84 TRP A CA 1
ATOM 68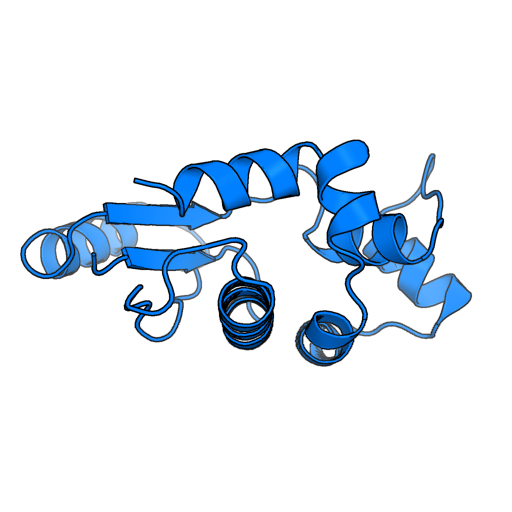6 C C . TRP A 1 84 ? 13.425 6.117 -11.939 1.00 91.00 84 TRP A C 1
ATOM 688 O O . TRP A 1 84 ? 12.777 7.146 -11.877 1.00 91.00 84 TRP A O 1
ATOM 698 N N . LYS A 1 85 ? 14.767 6.169 -11.960 1.00 81.06 85 LYS A N 1
ATOM 699 C CA . LYS A 1 85 ? 15.561 7.398 -11.701 1.00 81.06 85 LYS A CA 1
ATOM 700 C C . LYS A 1 85 ? 15.113 8.661 -12.456 1.00 81.06 85 LYS A C 1
ATOM 702 O O . LYS A 1 85 ? 15.217 9.749 -11.906 1.00 81.06 85 LYS A O 1
ATOM 707 N N . HIS A 1 86 ? 14.690 8.519 -13.710 1.00 85.31 86 HIS A N 1
ATOM 708 C CA . HIS A 1 86 ? 14.314 9.636 -14.585 1.00 85.31 86 HIS A CA 1
ATOM 709 C C . HIS A 1 86 ? 12.858 9.532 -15.062 1.00 85.31 86 HIS A C 1
ATOM 711 O O . HIS A 1 86 ? 12.510 10.098 -16.092 1.00 85.31 86 HIS A O 1
ATOM 717 N N . SER A 1 87 ? 12.026 8.769 -14.350 1.00 91.44 87 SER A N 1
ATOM 718 C CA . SER A 1 87 ? 10.618 8.542 -14.679 1.00 91.44 87 SER A CA 1
ATOM 719 C C . SER A 1 87 ? 9.789 8.426 -13.402 1.00 91.44 87 SER A C 1
ATOM 721 O O . SER A 1 87 ? 10.325 8.325 -12.298 1.00 91.44 87 SER A O 1
ATOM 723 N N . LYS A 1 88 ? 8.467 8.395 -13.525 1.00 93.94 88 LYS A N 1
ATOM 724 C CA . LYS A 1 88 ? 7.604 8.032 -12.395 1.00 93.94 88 LYS A CA 1
ATOM 725 C C . LYS A 1 88 ? 7.586 6.510 -12.181 1.00 93.94 88 LYS A C 1
ATOM 727 O O . LYS A 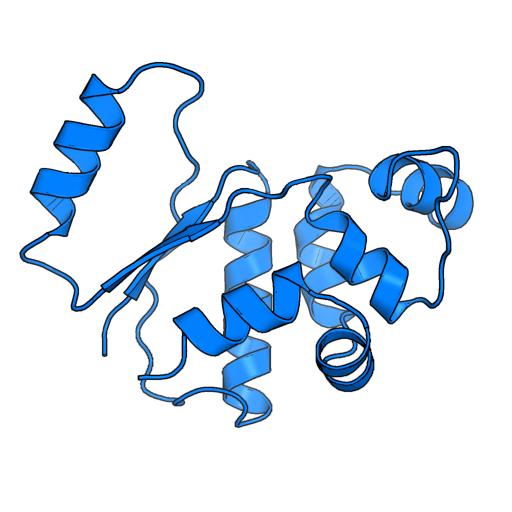1 88 ? 7.819 5.759 -13.139 1.00 93.94 88 LYS A O 1
ATOM 732 N N . PRO A 1 89 ? 7.311 6.020 -10.958 1.00 95.12 89 PRO A N 1
ATOM 733 C CA . PRO A 1 89 ? 7.093 4.594 -10.718 1.00 95.12 89 PRO A CA 1
ATOM 734 C C . PRO A 1 89 ? 6.039 3.977 -11.652 1.00 95.12 89 PRO A C 1
ATOM 736 O O . PRO A 1 89 ? 6.286 2.924 -12.240 1.00 95.12 89 PRO A O 1
ATOM 739 N N . SER A 1 90 ? 4.901 4.646 -11.852 1.00 95.25 90 SER A N 1
ATOM 740 C CA . SER A 1 90 ? 3.819 4.195 -12.734 1.00 95.25 90 SER A CA 1
ATOM 741 C C . SER A 1 90 ? 4.257 4.072 -14.195 1.00 95.25 90 SER A C 1
ATOM 743 O O . SER A 1 90 ? 3.892 3.107 -14.869 1.00 95.25 90 SER A O 1
ATOM 745 N N . GLU A 1 91 ? 5.094 4.992 -14.682 1.00 95.75 91 GLU A N 1
ATOM 746 C CA . GLU A 1 91 ? 5.667 4.958 -16.033 1.00 95.75 91 GLU A CA 1
ATOM 747 C C . GLU A 1 91 ? 6.625 3.777 -16.210 1.00 95.75 91 GLU A C 1
ATOM 749 O O . GLU A 1 91 ? 6.569 3.074 -17.222 1.00 95.75 91 GLU A O 1
ATOM 754 N N . GLU A 1 92 ? 7.469 3.505 -15.211 1.00 96.19 92 GLU A N 1
ATOM 755 C CA . GLU A 1 92 ? 8.372 2.353 -15.238 1.00 96.19 92 GLU A CA 1
ATOM 756 C C . GLU A 1 92 ? 7.588 1.032 -15.216 1.00 96.19 92 GLU A C 1
ATOM 758 O O . GLU A 1 92 ? 7.879 0.120 -15.998 1.00 96.19 92 GLU A O 1
ATOM 763 N N . LEU A 1 93 ? 6.533 0.941 -14.398 1.00 96.25 93 LEU A N 1
ATOM 764 C CA . LEU A 1 93 ? 5.618 -0.203 -14.404 1.00 96.25 93 LEU A CA 1
ATOM 765 C C . LEU A 1 93 ? 4.881 -0.333 -15.739 1.00 96.25 93 LEU A C 1
ATOM 767 O O . LEU A 1 93 ? 4.693 -1.450 -16.228 1.00 96.25 93 LEU A O 1
ATOM 771 N N . LYS A 1 94 ? 4.483 0.781 -16.362 1.00 96.94 94 LYS A N 1
ATOM 772 C CA . LYS A 1 94 ? 3.823 0.774 -17.672 1.00 96.94 94 LYS A CA 1
ATOM 773 C C . LYS A 1 94 ? 4.754 0.220 -18.738 1.00 96.94 94 LYS A C 1
ATOM 775 O O . LYS A 1 94 ? 4.377 -0.692 -19.469 1.00 96.94 94 LYS A O 1
ATOM 780 N N . ARG A 1 95 ? 5.998 0.693 -18.752 1.00 95.56 95 ARG A N 1
ATOM 781 C CA . ARG A 1 95 ? 7.044 0.264 -19.683 1.00 95.56 95 ARG A CA 1
ATOM 782 C C . ARG A 1 95 ? 7.413 -1.213 -19.539 1.00 95.56 95 ARG A C 1
ATOM 784 O O . ARG A 1 95 ? 7.671 -1.868 -20.543 1.00 95.56 95 ARG A O 1
ATOM 791 N N . LYS A 1 96 ? 7.477 -1.737 -18.311 1.00 95.62 96 LYS A N 1
ATOM 792 C CA . LYS A 1 96 ? 7.935 -3.113 -18.034 1.00 95.62 96 LYS A CA 1
ATOM 793 C C . LYS A 1 96 ? 6.818 -4.155 -17.997 1.00 95.62 96 LYS A C 1
ATOM 795 O O . LYS A 1 96 ? 7.056 -5.295 -18.378 1.00 95.62 96 LYS A O 1
ATOM 800 N N . TYR A 1 97 ? 5.628 -3.777 -17.533 1.00 95.94 97 TYR A N 1
ATOM 801 C CA . TYR A 1 97 ? 4.534 -4.705 -17.215 1.00 95.94 97 TYR A CA 1
ATOM 802 C C . TYR A 1 97 ? 3.186 -4.305 -17.834 1.00 95.94 97 TYR A C 1
ATOM 804 O O . TYR A 1 97 ? 2.163 -4.921 -17.527 1.00 95.94 97 TYR A O 1
ATOM 812 N N . GLY A 1 98 ? 3.140 -3.264 -18.675 1.00 96.12 98 GLY A N 1
ATOM 813 C CA . GLY A 1 98 ? 1.883 -2.770 -19.246 1.00 96.12 98 GLY A CA 1
ATOM 814 C C . GLY A 1 98 ? 0.902 -2.310 -18.164 1.00 96.12 98 GLY A C 1
ATOM 815 O O . GLY A 1 98 ? -0.296 -2.606 -18.232 1.00 96.12 98 GLY A O 1
ATOM 816 N N . TYR A 1 99 ? 1.423 -1.692 -17.103 1.00 96.56 99 TYR A N 1
ATOM 817 C CA . TYR A 1 99 ? 0.629 -1.121 -16.022 1.00 96.56 99 TYR A CA 1
ATOM 818 C C . TYR A 1 99 ? -0.379 -0.090 -16.527 1.00 96.56 99 TYR A C 1
ATOM 820 O O . TYR A 1 99 ? -0.078 0.750 -17.371 1.00 96.56 99 TYR A O 1
ATOM 828 N N . GLU A 1 100 ? -1.570 -0.166 -15.949 1.00 95.81 100 GLU A N 1
ATOM 829 C CA . GLU A 1 100 ? -2.646 0.803 -16.086 1.00 95.81 100 GLU A CA 1
ATOM 830 C C . GLU A 1 100 ? -3.209 1.034 -14.686 1.00 95.81 100 GLU A C 1
ATOM 832 O O . GLU A 1 100 ? -3.244 0.097 -13.885 1.00 95.81 100 GLU A O 1
ATOM 837 N N . LYS A 1 101 ? -3.664 2.252 -14.387 1.00 91.62 101 LYS A N 1
ATOM 838 C CA . LYS A 1 101 ? -3.975 2.679 -13.012 1.00 91.62 101 LYS A CA 1
ATOM 839 C C . LYS A 1 101 ? -4.995 1.783 -12.295 1.00 91.62 101 LYS A C 1
ATOM 841 O O . LYS A 1 101 ? -4.846 1.468 -11.119 1.00 91.62 101 LYS A O 1
ATOM 846 N N . TYR A 1 102 ? -5.988 1.275 -13.027 1.00 94.25 102 TYR A N 1
ATOM 847 C CA . TYR A 1 102 ? -6.990 0.351 -12.480 1.00 94.25 102 TYR A CA 1
ATOM 848 C C . TYR A 1 102 ? -6.406 -0.992 -12.007 1.00 94.25 102 TYR A C 1
ATOM 850 O O . TYR A 1 102 ? -7.069 -1.727 -11.278 1.00 94.25 102 TYR A O 1
ATOM 858 N N . LYS A 1 103 ? -5.176 -1.337 -12.416 1.00 95.56 103 LYS A N 1
ATOM 859 C CA . LYS A 1 103 ? -4.478 -2.558 -11.998 1.00 95.56 103 LYS A CA 1
ATOM 860 C C . LYS A 1 103 ? -3.833 -2.422 -10.622 1.00 95.56 103 LYS A C 1
ATOM 862 O O . LYS A 1 103 ? -3.388 -3.446 -10.111 1.00 95.56 103 LYS A O 1
ATOM 867 N N . LEU A 1 104 ? -3.784 -1.228 -10.019 1.00 95.50 104 LEU A N 1
ATOM 868 C CA . LEU A 1 104 ? -3.165 -1.003 -8.709 1.00 95.50 104 LEU A CA 1
ATOM 869 C C . LEU A 1 104 ? -3.550 -2.076 -7.667 1.00 95.50 104 LEU A C 1
ATOM 871 O O . LEU A 1 104 ? -2.636 -2.683 -7.106 1.00 95.50 104 LEU A O 1
ATOM 875 N N . PRO A 1 105 ? -4.840 -2.426 -7.464 1.00 95.50 105 PRO A N 1
ATOM 876 C CA . PRO A 1 105 ? -5.220 -3.407 -6.446 1.00 95.50 105 PRO A CA 1
ATOM 877 C C . PRO A 1 105 ? -4.625 -4.798 -6.687 1.00 95.50 105 PRO A C 1
ATOM 879 O O . PRO A 1 105 ? -4.211 -5.459 -5.743 1.00 95.50 105 PRO A O 1
ATOM 882 N N . LYS A 1 106 ? -4.467 -5.219 -7.950 1.00 95.62 106 LYS A N 1
ATOM 883 C CA . LYS A 1 106 ? -3.855 -6.516 -8.288 1.00 9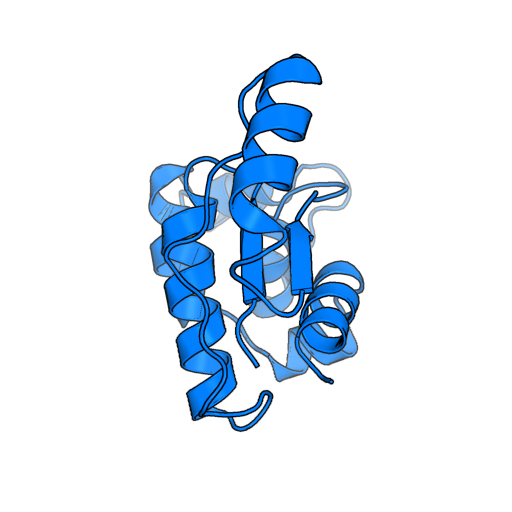5.62 106 LYS A CA 1
ATOM 884 C C . LYS A 1 106 ? -2.443 -6.645 -7.705 1.00 95.62 106 LYS A C 1
ATOM 886 O O . LYS A 1 106 ? -2.068 -7.713 -7.226 1.00 95.62 106 LYS A O 1
ATOM 891 N N . TYR A 1 107 ? -1.675 -5.558 -7.725 1.00 96.88 107 TYR A N 1
ATOM 892 C CA . TYR A 1 107 ? -0.297 -5.553 -7.241 1.00 96.88 107 TYR A CA 1
ATOM 893 C C . TYR A 1 107 ? -0.188 -5.572 -5.717 1.00 96.88 107 TYR A C 1
ATOM 895 O O . TYR A 1 107 ? 0.905 -5.812 -5.204 1.00 96.88 107 TYR A O 1
ATOM 903 N N . ALA A 1 108 ? -1.293 -5.400 -4.982 1.00 96.81 108 ALA A N 1
ATOM 904 C CA . ALA A 1 108 ? -1.289 -5.549 -3.534 1.00 96.81 108 ALA A CA 1
ATOM 905 C C . ALA A 1 108 ? -0.796 -6.935 -3.113 1.00 96.81 108 ALA A C 1
ATOM 907 O O . ALA A 1 108 ? -0.096 -7.024 -2.115 1.00 96.81 108 ALA A O 1
ATOM 908 N N . ASN A 1 109 ? -1.078 -7.990 -3.887 1.00 95.94 109 ASN A N 1
ATOM 909 C CA . ASN A 1 109 ? -0.594 -9.355 -3.634 1.00 95.94 109 ASN A CA 1
ATOM 910 C C . ASN A 1 109 ? 0.869 -9.581 -4.037 1.00 95.94 109 ASN A C 1
ATOM 912 O O . ASN A 1 109 ? 1.486 -10.551 -3.606 1.00 95.94 109 ASN A O 1
ATOM 916 N N . GLU A 1 110 ? 1.437 -8.678 -4.832 1.00 96.31 110 GLU A N 1
ATOM 917 C CA . GLU A 1 110 ? 2.797 -8.785 -5.364 1.00 96.31 110 GLU A CA 1
ATOM 918 C C . GLU A 1 110 ? 3.822 -8.011 -4.518 1.00 96.31 110 GLU A C 1
ATOM 920 O O . GLU A 1 110 ? 5.017 -8.056 -4.809 1.00 96.31 110 GLU A O 1
ATOM 925 N N . LEU A 1 111 ? 3.379 -7.298 -3.471 1.00 98.00 111 LEU A N 1
ATOM 926 C CA . LEU A 1 111 ? 4.294 -6.572 -2.589 1.00 98.00 111 LEU A CA 1
ATOM 927 C C . LEU A 1 111 ? 5.166 -7.526 -1.766 1.00 98.00 111 LEU A C 1
ATOM 929 O O . LEU A 1 111 ? 4.658 -8.474 -1.160 1.00 98.00 111 LEU A O 1
ATOM 933 N N . ASP A 1 112 ? 6.451 -7.203 -1.671 1.00 98.25 112 ASP A N 1
ATOM 934 C CA . ASP A 1 112 ? 7.433 -7.879 -0.827 1.00 98.25 112 ASP A CA 1
ATOM 935 C C . ASP A 1 112 ? 7.690 -7.027 0.424 1.00 98.25 112 ASP A C 1
ATOM 937 O O . ASP A 1 112 ? 8.434 -6.042 0.400 1.00 98.25 112 ASP A O 1
ATOM 941 N N . PHE A 1 113 ? 7.066 -7.402 1.543 1.00 98.00 113 PHE A N 1
ATOM 942 C CA . PHE A 1 113 ? 7.176 -6.648 2.793 1.00 98.00 113 PHE A CA 1
ATOM 943 C C . PHE A 1 113 ? 8.590 -6.630 3.380 1.00 98.00 113 PHE A C 1
ATOM 945 O O . PHE A 1 113 ? 8.921 -5.686 4.097 1.00 98.00 113 PHE A O 1
ATOM 952 N N . ASN A 1 114 ? 9.445 -7.607 3.074 1.00 97.56 114 ASN A N 1
ATOM 953 C CA . ASN A 1 114 ? 10.828 -7.598 3.552 1.00 97.56 114 ASN A CA 1
ATOM 954 C C . ASN A 1 114 ? 11.632 -6.522 2.817 1.00 97.56 114 ASN A C 1
ATOM 956 O O . ASN A 1 114 ? 12.323 -5.712 3.443 1.00 97.56 114 ASN A O 1
ATOM 960 N N . LYS A 1 115 ? 11.490 -6.450 1.488 1.00 97.94 115 LYS A N 1
ATOM 961 C CA . LYS A 1 115 ? 12.118 -5.389 0.688 1.00 97.94 115 LYS A CA 1
ATOM 962 C C . LYS A 1 115 ? 11.579 -4.014 1.048 1.00 97.94 115 LYS A C 1
ATOM 964 O O . LYS A 1 115 ? 12.363 -3.075 1.171 1.00 97.94 115 LYS A O 1
ATOM 969 N N . LEU A 1 116 ? 10.268 -3.889 1.245 1.00 97.44 116 LEU A N 1
ATOM 970 C CA . LEU A 1 116 ? 9.640 -2.612 1.575 1.00 97.44 116 LEU A CA 1
ATOM 971 C C . LEU A 1 116 ? 10.085 -2.079 2.938 1.00 97.44 116 LEU A C 1
ATOM 973 O O . LEU A 1 116 ? 10.473 -0.917 3.032 1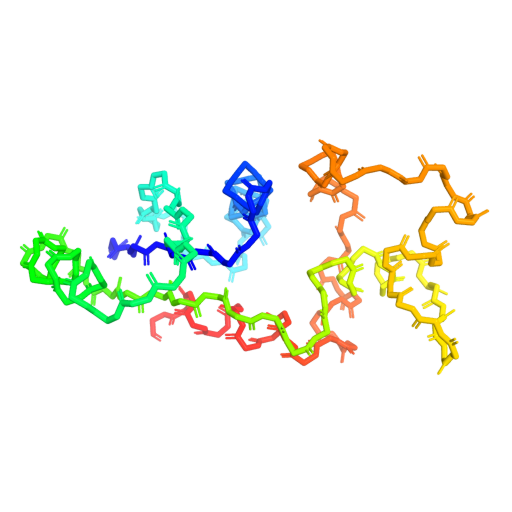.00 97.44 116 LEU A O 1
ATOM 977 N N . GLN A 1 117 ? 10.133 -2.922 3.973 1.00 96.62 117 GLN A N 1
ATOM 978 C CA . GLN A 1 117 ? 10.652 -2.511 5.283 1.00 96.62 117 GLN A CA 1
ATOM 979 C C . GLN A 1 117 ? 12.113 -2.053 5.200 1.00 96.62 117 GLN A C 1
ATOM 981 O O . GLN A 1 117 ? 12.503 -1.072 5.832 1.00 96.62 117 GLN A O 1
ATOM 986 N N . LYS A 1 118 ? 12.932 -2.706 4.371 1.00 96.81 118 LYS A N 1
ATOM 987 C CA . LYS A 1 118 ? 14.336 -2.322 4.207 1.00 96.81 118 LYS A CA 1
ATOM 988 C C . LYS A 1 118 ? 14.490 -1.012 3.426 1.00 96.81 118 LYS A C 1
ATOM 990 O O . LYS A 1 118 ? 15.164 -0.090 3.888 1.00 96.81 118 LYS A O 1
ATOM 995 N N . ASN A 1 119 ? 13.827 -0.911 2.276 1.00 96.06 119 ASN A N 1
ATOM 996 C CA . ASN A 1 119 ? 14.188 0.039 1.223 1.00 96.06 119 ASN A CA 1
ATOM 997 C C . ASN A 1 119 ? 13.163 1.162 0.993 1.00 96.06 119 ASN A C 1
ATOM 999 O O . ASN A 1 119 ? 13.486 2.122 0.305 1.00 96.06 119 ASN A O 1
ATOM 1003 N N . CYS A 1 120 ? 11.951 1.078 1.552 1.00 94.75 120 CYS A N 1
ATOM 1004 C CA . CYS A 1 120 ? 10.872 2.025 1.267 1.00 94.75 120 CYS A CA 1
ATOM 1005 C C . CYS A 1 120 ? 10.525 2.877 2.496 1.00 94.75 120 CYS A C 1
ATOM 1007 O O . CYS A 1 120 ? 9.994 2.387 3.496 1.00 94.75 120 CYS A O 1
ATOM 1009 N N . LYS A 1 121 ? 10.839 4.178 2.441 1.00 93.88 121 LYS A N 1
ATOM 1010 C CA . LYS A 1 121 ? 10.568 5.118 3.544 1.00 93.88 121 LYS A CA 1
ATOM 1011 C C . LYS A 1 121 ? 9.065 5.321 3.761 1.00 93.88 121 LYS A C 1
ATOM 1013 O O . LYS A 1 121 ? 8.618 5.277 4.905 1.00 93.88 121 LYS A O 1
ATOM 1018 N N . SER A 1 122 ? 8.302 5.500 2.683 1.00 93.25 122 SER A N 1
ATOM 1019 C CA . SER A 1 122 ? 6.850 5.715 2.723 1.00 93.25 122 SER A CA 1
ATOM 1020 C C . SER A 1 122 ? 6.112 4.497 3.299 1.00 93.25 122 SER A C 1
ATOM 1022 O O . SER A 1 122 ? 5.263 4.652 4.176 1.00 93.25 122 SER A O 1
ATOM 1024 N N . PHE A 1 123 ? 6.509 3.276 2.919 1.00 95.50 123 PHE A N 1
ATOM 1025 C CA . PHE A 1 123 ? 5.961 2.047 3.505 1.00 95.50 123 PHE A CA 1
ATOM 1026 C C . PHE A 1 123 ? 6.265 1.913 4.998 1.00 95.50 123 PHE A C 1
ATOM 1028 O O . PHE A 1 123 ? 5.375 1.584 5.776 1.00 95.50 123 PHE A O 1
ATOM 1035 N N . LYS A 1 124 ? 7.504 2.193 5.423 1.00 95.62 124 LYS A N 1
ATOM 1036 C CA . LYS A 1 124 ? 7.865 2.175 6.849 1.00 95.62 124 LYS A CA 1
ATOM 1037 C C . LYS A 1 124 ? 7.022 3.151 7.666 1.00 95.62 124 LYS A C 1
ATOM 1039 O O . LYS A 1 124 ? 6.539 2.787 8.732 1.00 95.62 124 LYS A O 1
ATOM 1044 N N . ALA A 1 125 ? 6.834 4.372 7.165 1.00 94.06 125 ALA A N 1
ATOM 1045 C CA . ALA A 1 125 ? 5.998 5.370 7.825 1.00 94.06 125 ALA A CA 1
ATOM 1046 C C . ALA A 1 125 ? 4.544 4.888 7.950 1.00 94.06 125 ALA A C 1
ATOM 1048 O O . ALA A 1 125 ? 3.963 4.970 9.030 1.00 94.06 125 ALA A O 1
ATOM 1049 N N . PHE A 1 126 ? 3.993 4.316 6.876 1.00 94.88 126 PHE A N 1
ATOM 1050 C CA . PHE A 1 126 ? 2.662 3.715 6.895 1.00 94.88 126 PHE A CA 1
ATOM 1051 C C . PHE A 1 126 ? 2.553 2.571 7.912 1.00 94.88 126 PHE A C 1
ATOM 1053 O O . PHE A 1 126 ? 1.635 2.570 8.728 1.00 94.88 126 PHE A O 1
ATOM 1060 N N . LEU A 1 127 ? 3.498 1.625 7.908 1.00 95.50 127 LEU A N 1
ATOM 1061 C CA . LEU A 1 127 ? 3.499 0.488 8.829 1.00 95.50 127 LEU A CA 1
ATOM 1062 C C . LEU A 1 127 ? 3.563 0.950 10.289 1.00 95.50 127 LEU A C 1
ATOM 1064 O O . LEU A 1 127 ? 2.762 0.502 11.104 1.00 95.50 127 LEU A O 1
ATOM 1068 N N . ASN A 1 128 ? 4.449 1.895 10.603 1.00 94.38 128 ASN A N 1
ATOM 1069 C CA . ASN A 1 128 ? 4.566 2.455 11.949 1.00 94.38 128 ASN A CA 1
ATOM 1070 C C . ASN A 1 128 ? 3.284 3.170 12.389 1.00 94.38 128 ASN A C 1
ATOM 1072 O O . ASN A 1 128 ? 2.905 3.072 13.549 1.00 94.38 128 ASN A O 1
ATOM 1076 N N . ALA A 1 129 ? 2.576 3.840 11.475 1.00 92.94 129 ALA A N 1
ATOM 1077 C CA . ALA A 1 129 ? 1.308 4.492 11.795 1.00 92.94 129 ALA A CA 1
ATOM 1078 C C . ALA A 1 129 ? 0.181 3.493 12.142 1.00 92.94 129 ALA A C 1
ATOM 1080 O O . ALA A 1 129 ? -0.773 3.862 12.833 1.00 92.94 129 ALA A O 1
ATOM 1081 N N . LEU A 1 130 ? 0.282 2.237 11.687 1.00 92.62 130 LEU A N 1
ATOM 1082 C CA . LEU A 1 130 ? -0.659 1.156 12.013 1.00 92.62 130 LEU A CA 1
ATOM 1083 C C . LEU A 1 130 ? -0.349 0.445 13.335 1.00 92.62 130 LEU A C 1
ATOM 1085 O O . LEU A 1 130 ? -1.207 -0.278 13.849 1.00 92.62 130 LEU A O 1
ATOM 1089 N N . ILE A 1 131 ? 0.863 0.610 13.860 1.00 89.44 131 ILE A N 1
ATOM 1090 C CA . ILE A 1 131 ? 1.291 0.018 15.126 1.00 89.44 131 ILE A CA 1
ATOM 1091 C C . ILE A 1 131 ? 0.899 0.992 16.258 1.00 89.44 131 ILE A C 1
ATOM 1093 O O . ILE A 1 131 ? 1.005 2.207 16.065 1.00 89.44 131 ILE A O 1
ATOM 1097 N N . PRO A 1 132 ? 0.346 0.499 17.386 1.00 72.19 132 PRO A N 1
ATOM 1098 C CA . PRO A 1 132 ? -0.035 1.331 18.526 1.00 72.19 132 PRO A CA 1
ATOM 1099 C C . PRO A 1 132 ? 1.095 2.228 19.019 1.00 72.19 132 PRO A C 1
ATOM 1101 O O . PRO A 1 132 ? 2.212 1.703 19.223 1.00 72.19 132 PRO A O 1
#

Foldseek 3Di:
DEEAAEEAAPLVQLQVVLLVCVCLVVVLFPVPYHYPRHHHDPDDDDPVVVVVCVVCVVPGPYYDYQDDPADPLVQLCQLVVHDAPPHGSQVSCCVPPVDDSNCSNVCSVSGDVVSCCVPPPSVVVVSVRRYD

Secondary structure (DSSP, 8-state):
-BEEEEESSTTHHHHHHHHHHHHHHTTSS-TT-B----EEPPSS-HHHHHHHHHHHHTT-SEEEEE--SS-THHHHHHHTT---TTS-HHHHHHHHH---GGGGGGGGGG--HHHHHHH-HHHHHHHHHH--

Sequence (132 aa):
MKIKLIVEDLYGGPFFIDVIQRLKDANLVNKNLIIPKPKHLPADCNQKLDEILEYIDNKVDRIIIVLAEYEIEEWICISKDLKWKHSKPSEELKRKYGYEKYKLPKYANELDFNKLQKNCKSFKAFLNALIP